Protein AF-A0ABC8U2G1-F1 (afdb_monomer_lite)

Radius of gyration: 14.68 Å; chains: 1; bounding box: 31×20×40 Å

Organism: NCBI:txid185542

Foldseek 3Di:
DLDDDPDPWRWDDDDPGPDIFTWDWPDADPVVRDTDIDTPDVVVVVVDDDDDDDDDDDPPDDDDDPPPD

Structure (mmCIF, N/CA/C/O backbone):
data_AF-A0ABC8U2G1-F1
#
_entry.id   AF-A0ABC8U2G1-F1
#
loop_
_atom_site.group_PDB
_atom_site.id
_atom_site.type_symbol
_atom_site.label_atom_id
_atom_site.label_alt_id
_atom_site.label_comp_id
_atom_site.label_asym_id
_atom_site.label_entity_id
_atom_site.label_seq_id
_atom_site.pdbx_PDB_ins_code
_atom_site.Cartn_x
_atom_site.Cartn_y
_atom_site.Cartn_z
_atom_site.occupancy
_atom_site.B_iso_or_equiv
_atom_site.auth_seq_id
_atom_site.auth_comp_id
_atom_site.auth_asym_id
_atom_site.auth_atom_id
_atom_site.pdbx_PDB_model_num
ATOM 1 N N . MET A 1 1 ? -1.495 10.924 -3.055 1.00 33.88 1 MET A N 1
ATOM 2 C CA . MET A 1 1 ? -0.192 11.295 -2.458 1.00 33.88 1 MET A CA 1
ATOM 3 C C . MET A 1 1 ? 0.004 10.500 -1.179 1.00 33.88 1 MET A C 1
ATOM 5 O O . MET A 1 1 ? -0.608 10.835 -0.174 1.00 33.88 1 MET A O 1
ATOM 9 N N . ILE A 1 2 ? 0.763 9.405 -1.212 1.00 36.78 2 ILE A N 1
ATOM 10 C CA . ILE A 1 2 ? 1.232 8.790 0.035 1.00 36.78 2 ILE A CA 1
ATOM 11 C C . ILE A 1 2 ? 2.462 9.607 0.427 1.00 36.78 2 ILE A C 1
ATOM 13 O O . ILE A 1 2 ? 3.527 9.437 -0.156 1.00 36.78 2 ILE A O 1
ATOM 17 N N . GLU A 1 3 ? 2.290 10.573 1.326 1.00 38.06 3 GLU A N 1
ATOM 18 C CA . GLU A 1 3 ? 3.423 11.306 1.887 1.00 38.06 3 GLU A CA 1
ATOM 19 C C . GLU A 1 3 ? 4.192 10.385 2.837 1.00 38.06 3 GLU A C 1
ATOM 21 O O . GLU A 1 3 ? 3.749 10.098 3.950 1.00 38.06 3 GLU A O 1
ATOM 26 N N . VAL A 1 4 ? 5.350 9.901 2.388 1.00 43.44 4 VAL A N 1
ATOM 27 C CA . VAL A 1 4 ? 6.286 9.151 3.227 1.00 43.44 4 VAL A CA 1
ATOM 28 C C . VAL A 1 4 ? 7.262 10.150 3.849 1.00 43.44 4 VAL A C 1
ATOM 30 O O . VAL A 1 4 ? 8.309 10.459 3.292 1.00 43.44 4 VAL A O 1
ATOM 33 N N . PHE A 1 5 ? 6.893 10.695 5.008 1.00 39.59 5 PHE A N 1
ATOM 34 C CA . PHE A 1 5 ? 7.813 11.438 5.873 1.00 39.59 5 PHE A CA 1
ATOM 35 C C . PHE A 1 5 ? 8.717 10.452 6.632 1.00 39.59 5 PHE A C 1
ATOM 37 O O . PHE A 1 5 ? 8.266 9.370 7.006 1.00 39.59 5 PHE A O 1
ATOM 44 N N . CYS A 1 6 ? 9.971 10.832 6.892 1.00 42.06 6 CYS A N 1
ATOM 45 C CA . CYS A 1 6 ? 10.993 10.034 7.585 1.00 42.06 6 CYS A CA 1
ATOM 46 C C . CYS A 1 6 ? 10.606 9.738 9.059 1.00 42.06 6 CYS A C 1
ATOM 48 O O . CYS A 1 6 ? 11.091 10.375 9.992 1.00 42.06 6 CYS A O 1
ATOM 50 N N . GLN A 1 7 ? 9.671 8.809 9.278 1.00 46.34 7 GLN A N 1
ATOM 51 C CA . GLN A 1 7 ? 9.260 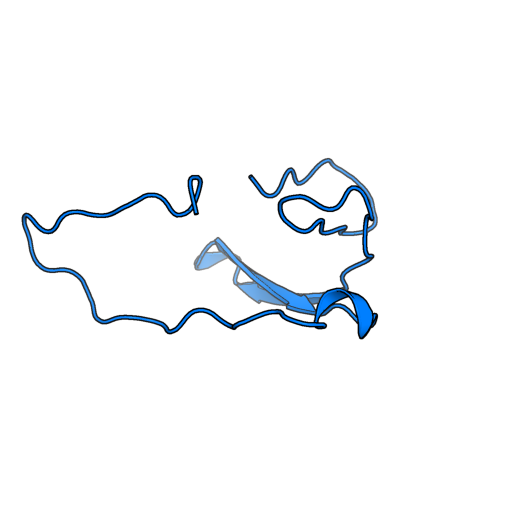8.273 10.581 1.00 46.34 7 GLN A CA 1
ATOM 52 C C . GLN A 1 7 ? 9.724 6.808 10.689 1.00 46.34 7 GLN A C 1
ATOM 54 O O . GLN A 1 7 ? 9.584 6.056 9.731 1.00 46.34 7 GLN A O 1
ATOM 59 N N . TRP A 1 8 ? 10.202 6.365 11.866 1.00 63.84 8 TRP A N 1
ATOM 60 C CA . TRP A 1 8 ? 10.531 4.946 12.160 1.00 63.84 8 TRP A CA 1
ATOM 61 C C . TRP A 1 8 ? 9.378 3.975 11.838 1.00 63.84 8 TRP A C 1
ATOM 63 O O . TRP A 1 8 ? 9.585 2.791 11.594 1.00 63.84 8 TRP A O 1
ATOM 73 N N . SER A 1 9 ? 8.146 4.487 11.841 1.00 75.50 9 SER A N 1
ATOM 74 C CA . SER A 1 9 ? 6.927 3.735 11.553 1.00 75.50 9 SER A CA 1
ATOM 75 C C . SER A 1 9 ? 6.273 4.241 10.272 1.00 75.50 9 SER A C 1
ATOM 77 O O . SER A 1 9 ? 6.098 5.446 10.090 1.00 75.50 9 SER A O 1
ATOM 79 N N . VAL A 1 10 ? 5.865 3.309 9.409 1.00 88.38 10 VAL A N 1
ATOM 80 C CA . VAL A 1 10 ? 5.072 3.610 8.214 1.00 88.38 10 VAL A CA 1
ATOM 81 C C . VAL A 1 10 ? 3.625 3.846 8.635 1.00 88.38 10 VAL A C 1
ATOM 83 O O . VAL A 1 10 ? 3.043 3.047 9.373 1.00 88.38 10 VAL A O 1
ATOM 86 N N . LYS A 1 11 ? 3.035 4.950 8.173 1.00 89.56 11 LYS A N 1
ATOM 87 C CA . LYS A 1 11 ? 1.633 5.291 8.433 1.00 89.56 11 LYS A CA 1
ATOM 88 C C . LYS A 1 11 ? 0.910 5.578 7.130 1.00 89.56 11 LYS A C 1
ATOM 90 O O . LYS A 1 11 ? 1.463 6.225 6.245 1.00 89.56 11 LYS A O 1
ATOM 95 N N . VAL A 1 12 ? -0.330 5.119 7.037 1.00 90.88 12 VAL A N 1
ATOM 96 C CA . VAL A 1 12 ? -1.203 5.314 5.877 1.00 90.88 12 VAL A CA 1
ATOM 97 C C . VAL A 1 12 ? -2.482 6.035 6.287 1.00 90.88 12 VAL A C 1
ATOM 99 O O . VAL A 1 12 ? -2.927 5.950 7.433 1.00 90.88 12 VAL A O 1
ATOM 102 N N . LYS A 1 13 ? -3.061 6.769 5.341 1.00 90.31 13 LYS A N 1
ATOM 103 C CA . LYS A 1 13 ? -4.268 7.580 5.512 1.00 90.31 13 LYS A CA 1
ATOM 104 C C . LYS A 1 13 ? -5.168 7.359 4.298 1.00 90.31 13 LYS A C 1
ATOM 106 O O . LYS A 1 13 ? -4.663 7.301 3.176 1.00 90.31 13 LYS A O 1
ATOM 111 N N . LYS A 1 14 ? -6.480 7.231 4.509 1.00 86.31 14 LYS A N 1
ATOM 112 C CA . LYS A 1 14 ? -7.447 7.148 3.405 1.00 86.31 14 LYS A CA 1
ATOM 113 C C . LYS A 1 14 ? -7.758 8.532 2.848 1.00 86.31 14 LYS A C 1
ATOM 115 O O . LYS A 1 14 ? -7.664 9.545 3.539 1.00 86.31 14 LYS A O 1
ATOM 120 N N . ARG A 1 15 ? -8.190 8.578 1.590 1.00 82.00 15 ARG A N 1
ATOM 121 C CA . ARG A 1 15 ? -8.719 9.804 0.988 1.00 82.00 15 ARG A CA 1
ATOM 122 C C . ARG A 1 15 ? -10.019 10.191 1.710 1.00 82.00 15 ARG A C 1
ATOM 124 O O . 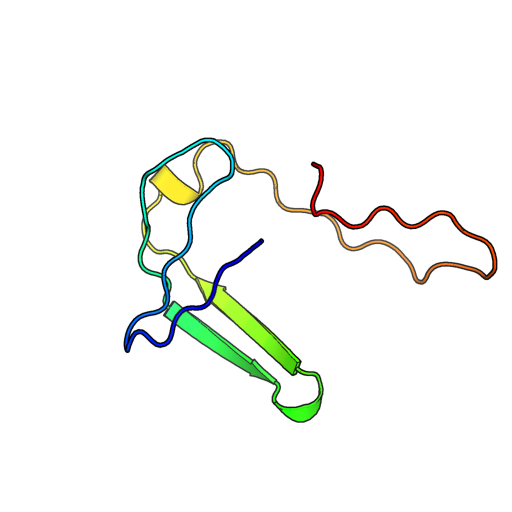ARG A 1 15 ? -10.942 9.390 1.759 1.00 82.00 15 ARG A O 1
ATOM 131 N N . GLY A 1 16 ? -10.069 11.396 2.281 1.00 83.88 16 GLY A N 1
ATOM 132 C CA . GLY A 1 16 ? -11.245 11.916 2.997 1.00 83.88 16 GLY A CA 1
ATOM 133 C C . GLY A 1 16 ? -11.369 11.533 4.481 1.00 83.88 16 GLY A C 1
ATOM 134 O O . GLY A 1 16 ? -12.334 11.947 5.110 1.00 83.88 16 GLY A O 1
ATOM 135 N N . ASP A 1 17 ? -10.415 10.793 5.053 1.00 83.69 17 ASP A N 1
ATOM 136 C CA . ASP A 1 17 ? -10.387 10.444 6.484 1.00 83.69 17 ASP A CA 1
ATOM 137 C C . ASP A 1 17 ? -9.077 10.935 7.101 1.00 83.69 17 ASP A C 1
ATOM 139 O O . ASP A 1 17 ? -8.017 10.605 6.578 1.00 83.69 17 ASP A O 1
ATOM 143 N N . ASP A 1 18 ? -9.129 11.710 8.189 1.00 87.12 18 ASP A N 1
ATOM 144 C CA . ASP A 1 18 ? -7.958 12.240 8.906 1.00 87.12 18 ASP A CA 1
ATOM 145 C C . ASP A 1 18 ? -7.227 11.220 9.788 1.00 87.12 18 ASP A C 1
ATOM 147 O O . ASP A 1 18 ? -6.106 11.477 10.248 1.00 87.12 18 ASP A O 1
ATOM 151 N N . THR A 1 19 ? -7.804 10.034 9.957 1.00 89.50 19 THR A N 1
ATOM 152 C CA . THR A 1 19 ? -7.240 8.966 10.778 1.00 89.50 19 THR A CA 1
ATOM 153 C C . THR A 1 19 ? -5.985 8.373 10.134 1.00 89.50 19 THR A C 1
ATOM 155 O O . THR A 1 19 ? -5.983 7.910 8.991 1.00 89.50 19 THR A O 1
ATOM 158 N N . LYS A 1 20 ? -4.883 8.365 10.894 1.00 89.44 20 LYS A N 1
ATOM 159 C CA . LYS A 1 20 ? -3.616 7.738 10.496 1.00 89.44 20 LYS A CA 1
ATOM 160 C C . LYS A 1 20 ? -3.540 6.329 11.069 1.00 89.44 20 LYS A C 1
ATOM 162 O O . LYS A 1 20 ? -3.583 6.154 12.284 1.00 89.44 20 LYS A O 1
ATOM 167 N N . TYR A 1 21 ? -3.340 5.345 10.203 1.00 89.94 21 TYR A N 1
ATOM 168 C CA . TYR A 1 21 ? -3.189 3.943 10.578 1.00 89.94 21 TYR A CA 1
ATOM 169 C C . TYR A 1 21 ? -1.730 3.513 10.456 1.00 89.94 21 TYR A C 1
ATOM 171 O O . TYR A 1 21 ? -1.049 3.876 9.499 1.00 89.94 21 TYR A O 1
ATOM 179 N N . VAL A 1 22 ? -1.241 2.735 11.421 1.00 90.75 22 VAL A N 1
ATOM 180 C CA . VAL A 1 22 ? 0.107 2.155 11.360 1.00 90.75 22 VAL A CA 1
ATOM 181 C C . VAL A 1 22 ? 0.097 0.971 10.396 1.00 90.75 22 VAL A C 1
ATOM 183 O O . VAL A 1 22 ? -0.753 0.086 10.506 1.00 90.75 22 VAL A O 1
ATOM 186 N N . ALA A 1 23 ? 1.047 0.961 9.465 1.00 92.12 23 ALA A N 1
ATOM 187 C CA . ALA A 1 23 ? 1.246 -0.116 8.508 1.00 92.12 23 ALA A CA 1
ATOM 188 C C . ALA A 1 23 ? 2.560 -0.857 8.791 1.00 92.12 23 ALA A C 1
ATOM 190 O O . ALA A 1 23 ? 3.543 -0.267 9.248 1.00 92.12 23 ALA A O 1
ATOM 191 N N . LYS A 1 24 ? 2.585 -2.154 8.492 1.00 90.88 24 LYS A N 1
ATOM 192 C CA . LYS A 1 24 ? 3.777 -3.003 8.538 1.00 90.88 24 LYS A CA 1
ATOM 193 C C . LYS A 1 24 ? 4.260 -3.267 7.118 1.00 90.88 24 LYS A C 1
ATOM 195 O O . LYS A 1 24 ? 3.455 -3.502 6.223 1.00 90.88 24 LYS A O 1
ATOM 200 N N . VAL A 1 25 ? 5.573 -3.238 6.908 1.00 90.31 25 VAL A N 1
ATOM 201 C CA . VAL A 1 25 ? 6.174 -3.619 5.624 1.00 90.31 25 VAL A CA 1
ATOM 202 C C . VAL A 1 25 ? 6.242 -5.143 5.567 1.00 90.31 25 VAL A C 1
ATOM 204 O O . VAL A 1 25 ? 6.892 -5.753 6.410 1.00 90.31 25 VAL A O 1
ATOM 207 N N . LEU A 1 26 ? 5.559 -5.753 4.597 1.00 90.06 26 LEU A N 1
ATOM 208 C CA . LEU A 1 26 ? 5.592 -7.201 4.367 1.00 90.06 26 LEU A CA 1
ATOM 209 C C . LEU A 1 26 ? 6.757 -7.606 3.464 1.00 90.06 26 LEU A C 1
ATOM 211 O O . LEU A 1 26 ? 7.417 -8.609 3.718 1.00 90.06 26 LEU A O 1
ATOM 215 N N . ALA A 1 27 ? 7.004 -6.833 2.408 1.00 89.50 27 ALA A N 1
ATOM 216 C CA . ALA A 1 27 ? 8.068 -7.103 1.450 1.00 89.50 27 ALA A CA 1
ATOM 217 C C . ALA A 1 27 ? 8.572 -5.806 0.812 1.00 89.50 27 ALA A C 1
ATOM 219 O O . ALA A 1 27 ? 7.815 -4.844 0.660 1.00 89.50 27 ALA A O 1
ATOM 220 N N . ARG A 1 28 ? 9.846 -5.799 0.408 1.00 90.50 28 ARG A N 1
ATOM 221 C CA . ARG A 1 28 ? 10.487 -4.704 -0.327 1.00 90.50 28 ARG A CA 1
ATOM 222 C C . ARG A 1 28 ? 11.317 -5.279 -1.472 1.00 90.50 28 ARG A C 1
ATOM 224 O O . ARG A 1 28 ? 12.254 -6.031 -1.224 1.00 90.50 28 ARG A O 1
ATOM 231 N N . GLY A 1 29 ? 10.994 -4.901 -2.702 1.00 89.50 29 GLY A N 1
ATOM 232 C CA . GLY A 1 29 ? 11.814 -5.149 -3.884 1.00 89.50 29 GLY A CA 1
ATOM 233 C C . GLY A 1 29 ? 12.599 -3.890 -4.220 1.00 89.50 29 GLY A C 1
ATOM 234 O O . GLY A 1 29 ? 12.039 -2.962 -4.792 1.00 89.50 29 GLY A O 1
ATOM 235 N N . VAL A 1 30 ? 13.876 -3.842 -3.835 1.00 87.12 30 VAL A N 1
ATOM 236 C CA . VAL A 1 30 ? 14.727 -2.650 -4.022 1.00 87.12 30 VAL A CA 1
ATOM 237 C C . VAL A 1 30 ? 15.004 -2.386 -5.501 1.00 87.12 30 VAL A C 1
ATOM 239 O O . VAL A 1 30 ? 14.974 -1.241 -5.926 1.00 87.12 30 VAL A O 1
ATOM 242 N N . GLU A 1 31 ? 15.220 -3.439 -6.287 1.00 92.81 31 GLU A N 1
ATOM 243 C CA . GLU A 1 31 ? 15.539 -3.323 -7.715 1.00 92.81 31 GLU A CA 1
ATOM 244 C C . GLU A 1 31 ? 14.361 -2.799 -8.544 1.00 92.81 31 GLU A C 1
ATOM 246 O O . GLU A 1 31 ? 14.555 -2.033 -9.482 1.00 92.81 31 GLU A O 1
ATOM 251 N N . CYS A 1 32 ? 13.136 -3.184 -8.176 1.00 89.12 32 CYS A N 1
ATOM 252 C CA . CYS A 1 32 ? 11.913 -2.766 -8.864 1.00 89.12 32 CYS A CA 1
ATOM 253 C C . CYS A 1 32 ? 11.274 -1.506 -8.258 1.00 89.12 32 CYS A C 1
ATOM 255 O O . CYS A 1 32 ? 10.267 -1.044 -8.783 1.00 89.12 32 CYS A O 1
ATOM 257 N N . ASP A 1 33 ? 11.814 -0.999 -7.143 1.00 89.69 33 ASP A N 1
ATOM 258 C CA . ASP A 1 33 ? 11.260 0.097 -6.335 1.00 89.69 33 ASP A CA 1
ATOM 259 C C . ASP A 1 33 ? 9.794 -0.123 -5.889 1.00 89.69 33 ASP A C 1
ATOM 261 O O . ASP A 1 33 ? 8.935 0.753 -5.976 1.00 89.69 33 ASP A O 1
ATOM 265 N N . ILE A 1 34 ? 9.485 -1.338 -5.414 1.00 89.75 34 ILE A N 1
ATOM 266 C CA . ILE A 1 34 ? 8.136 -1.735 -4.963 1.00 89.75 34 ILE A CA 1
ATOM 267 C C . ILE A 1 34 ? 8.172 -2.171 -3.495 1.00 89.75 34 ILE A C 1
ATOM 269 O O . ILE A 1 34 ? 9.085 -2.874 -3.056 1.00 89.75 34 ILE A O 1
ATOM 273 N N . ALA A 1 35 ? 7.137 -1.816 -2.731 1.00 90.94 35 ALA A N 1
ATOM 274 C CA . ALA A 1 35 ? 6.927 -2.308 -1.373 1.00 90.94 35 ALA A CA 1
ATOM 275 C C . ALA A 1 35 ? 5.481 -2.766 -1.156 1.00 90.94 35 ALA A C 1
ATOM 277 O O . ALA A 1 35 ? 4.536 -2.128 -1.621 1.00 90.94 35 ALA A O 1
ATOM 278 N N . LEU A 1 36 ? 5.317 -3.859 -0.409 1.00 91.50 36 LEU A N 1
ATOM 279 C CA . LEU A 1 36 ? 4.019 -4.362 0.029 1.00 91.50 36 LEU A CA 1
ATOM 280 C C . LEU A 1 36 ? 3.818 -4.035 1.508 1.00 91.50 36 LEU A C 1
ATOM 282 O O . LEU A 1 36 ? 4.681 -4.332 2.337 1.00 91.50 36 LEU A O 1
ATOM 286 N N . LEU A 1 37 ? 2.667 -3.453 1.836 1.00 93.25 37 LEU A N 1
ATOM 287 C CA . LEU A 1 37 ? 2.307 -3.038 3.189 1.00 93.25 37 LEU A CA 1
ATOM 288 C C . LEU A 1 37 ? 1.060 -3.786 3.671 1.00 93.25 37 LEU A C 1
ATOM 290 O O . LEU A 1 37 ? 0.164 -4.077 2.881 1.00 93.25 37 LEU A O 1
ATOM 294 N N . SER A 1 38 ? 0.971 -4.039 4.975 1.00 92.25 38 SER A N 1
ATOM 295 C CA . SER A 1 38 ? -0.234 -4.536 5.641 1.00 92.25 38 SER A CA 1
ATOM 296 C C . SER A 1 38 ? -0.686 -3.591 6.747 1.00 92.25 38 SER A C 1
ATOM 298 O O . SER A 1 38 ? 0.123 -2.943 7.409 1.00 92.25 38 SER A O 1
ATOM 300 N N . VAL A 1 39 ? -1.999 -3.508 6.955 1.00 94.00 39 VAL A N 1
ATOM 301 C CA . VAL A 1 39 ? -2.620 -2.715 8.023 1.00 94.00 39 VAL A CA 1
ATOM 302 C C . VAL A 1 39 ? -3.513 -3.644 8.833 1.00 94.00 39 VAL A C 1
ATOM 304 O O . VAL A 1 39 ? -4.401 -4.279 8.269 1.00 94.00 39 VAL A O 1
ATOM 307 N N . GLU A 1 40 ? -3.278 -3.728 10.142 1.00 91.19 40 GLU A N 1
ATOM 308 C CA . GLU A 1 40 ? -4.006 -4.648 11.034 1.00 91.19 40 GLU A CA 1
ATOM 309 C C . GLU A 1 40 ? -5.411 -4.149 11.395 1.00 91.19 40 GLU A C 1
ATOM 311 O O . GLU A 1 40 ? -6.304 -4.947 11.681 1.00 91.19 40 GLU A O 1
ATOM 316 N N . SER A 1 41 ? -5.636 -2.831 11.367 1.00 91.75 41 SER A N 1
ATOM 317 C CA . SER A 1 41 ? -6.944 -2.261 11.692 1.00 91.75 41 SER A CA 1
ATOM 318 C C . SER A 1 41 ? -7.985 -2.626 10.632 1.00 91.75 41 SER A C 1
ATOM 320 O O . SER A 1 41 ? -7.876 -2.241 9.469 1.00 91.75 41 SER A O 1
ATOM 322 N N . LYS A 1 42 ? -9.046 -3.326 11.045 1.00 90.62 42 LYS A N 1
ATOM 323 C CA . LYS A 1 42 ? -10.174 -3.685 10.166 1.00 90.62 42 LYS A CA 1
ATOM 324 C C . LYS A 1 42 ? -10.957 -2.463 9.686 1.00 90.62 42 LYS A C 1
ATOM 326 O O . LYS A 1 42 ? -11.514 -2.484 8.593 1.00 90.62 42 LYS A O 1
ATOM 331 N N . GLU A 1 43 ? -10.976 -1.388 10.469 1.00 90.19 43 GLU A N 1
ATOM 332 C CA . GLU A 1 43 ? -11.627 -0.121 10.110 1.00 90.19 43 GLU A CA 1
ATOM 333 C C . GLU A 1 43 ? -10.980 0.499 8.869 1.00 90.19 43 GLU A C 1
ATOM 335 O O . GLU A 1 43 ? -11.667 1.053 8.006 1.00 90.19 43 GLU A O 1
ATOM 340 N N . PHE A 1 44 ? -9.667 0.306 8.712 1.00 89.75 44 PHE A N 1
ATOM 341 C CA . PHE A 1 44 ? -8.962 0.715 7.507 1.00 89.75 44 PHE A CA 1
ATOM 342 C C . PHE A 1 44 ? -9.441 -0.048 6.261 1.00 89.75 44 PHE A C 1
ATOM 344 O O . PHE A 1 44 ? -9.482 0.509 5.175 1.00 89.75 44 PHE A O 1
ATOM 351 N N . TRP A 1 45 ? -9.906 -1.283 6.383 1.00 90.38 45 TRP A N 1
ATOM 352 C CA . TRP A 1 45 ? -10.404 -2.040 5.227 1.00 90.38 45 TRP A CA 1
ATOM 353 C C . TRP A 1 45 ? -11.920 -1.927 5.030 1.00 90.38 45 TRP A C 1
ATOM 355 O O . TRP A 1 45 ? -12.450 -2.364 4.011 1.00 90.38 45 TRP A O 1
ATOM 365 N N . LYS A 1 46 ? -12.640 -1.303 5.972 1.00 91.38 46 LYS A N 1
ATOM 366 C CA . LYS A 1 46 ? -14.091 -1.111 5.874 1.00 91.38 46 LYS A CA 1
ATOM 367 C C . LYS A 1 46 ? -14.440 -0.245 4.659 1.00 91.38 46 LYS A C 1
ATOM 369 O O . LYS A 1 46 ? -14.009 0.906 4.580 1.00 91.38 46 LYS A O 1
ATOM 374 N N . GLY A 1 47 ? -15.232 -0.815 3.747 1.00 87.00 47 GLY A N 1
ATOM 375 C CA . GLY A 1 47 ? -15.676 -0.158 2.512 1.00 87.00 47 GLY A CA 1
ATOM 376 C C . GLY A 1 47 ? -14.563 0.082 1.489 1.00 87.00 47 GLY A C 1
ATOM 377 O O . GLY A 1 47 ? -14.752 0.879 0.579 1.00 87.00 47 GLY A O 1
ATOM 378 N N . ALA A 1 48 ? -13.399 -0.552 1.656 1.00 89.25 48 ALA A N 1
ATOM 379 C CA . ALA A 1 48 ? -12.310 -0.451 0.698 1.00 89.25 48 ALA A CA 1
ATOM 380 C C . ALA A 1 48 ? -12.520 -1.452 -0.445 1.00 89.25 48 ALA A C 1
ATOM 382 O O . ALA A 1 48 ? -12.691 -2.646 -0.199 1.00 89.25 48 ALA A O 1
ATOM 383 N N . GLU A 1 49 ? -12.451 -0.969 -1.683 1.00 89.62 49 GLU A N 1
ATOM 384 C CA . GLU A 1 49 ? -12.453 -1.811 -2.879 1.00 89.62 49 GLU A CA 1
ATOM 385 C C . GLU A 1 49 ? -11.025 -1.903 -3.438 1.00 89.62 49 GLU A C 1
ATOM 387 O O . GLU A 1 49 ? -10.410 -0.870 -3.725 1.00 89.62 49 GLU A O 1
ATOM 392 N N . PRO A 1 50 ? -10.443 -3.112 -3.548 1.00 88.75 50 PRO A N 1
ATOM 393 C CA . PRO A 1 50 ? -9.108 -3.272 -4.103 1.00 88.75 50 PRO A CA 1
ATOM 394 C C . PRO A 1 50 ? -9.112 -2.965 -5.602 1.00 88.75 50 PRO A C 1
ATOM 396 O O . PRO A 1 50 ? -10.012 -3.363 -6.337 1.00 88.75 50 PRO A O 1
ATOM 399 N N . LEU A 1 51 ? -8.061 -2.292 -6.067 1.00 88.62 51 LEU A N 1
ATOM 400 C CA . LEU A 1 51 ? -7.881 -2.032 -7.490 1.00 88.62 51 LEU A CA 1
ATOM 401 C C . LEU A 1 51 ? -7.492 -3.316 -8.225 1.00 88.62 51 LEU A C 1
ATOM 403 O O . LEU A 1 51 ? -6.648 -4.087 -7.765 1.00 88.62 51 LEU A O 1
ATOM 407 N N . HIS A 1 52 ? -8.069 -3.505 -9.4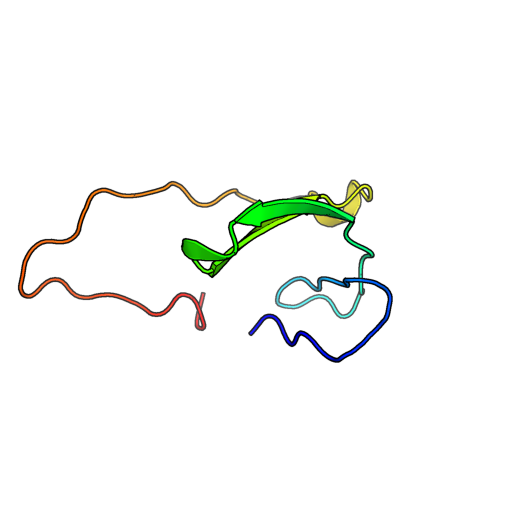07 1.00 89.75 52 HIS A N 1
ATOM 408 C CA . HIS A 1 52 ? -7.695 -4.591 -10.301 1.00 89.75 52 HIS A CA 1
ATOM 409 C C . HIS A 1 52 ? -6.499 -4.185 -11.163 1.00 89.75 52 HIS A C 1
ATOM 411 O O . HIS A 1 52 ? -6.481 -3.109 -11.761 1.00 89.75 52 HIS A O 1
ATOM 417 N N . LEU A 1 53 ? -5.501 -5.066 -11.245 1.00 88.38 53 LEU A N 1
ATOM 418 C CA . LEU A 1 53 ? -4.374 -4.882 -12.152 1.00 88.38 53 LEU A CA 1
ATOM 419 C C . LEU A 1 53 ? -4.847 -5.096 -13.594 1.00 88.38 53 LEU A C 1
ATOM 421 O O . LEU A 1 53 ? -5.400 -6.143 -13.925 1.00 88.38 53 LEU A O 1
ATOM 425 N N . GLY A 1 54 ? -4.649 -4.080 -14.432 1.00 88.00 54 GLY A N 1
ATOM 426 C CA . GLY A 1 54 ? -4.969 -4.132 -15.854 1.00 88.00 54 GLY A CA 1
ATOM 427 C C . GLY A 1 54 ? -3.871 -4.781 -16.697 1.00 88.00 54 GLY A C 1
ATOM 428 O O . GLY A 1 54 ? -2.830 -5.212 -16.202 1.00 88.00 54 GLY A O 1
ATOM 429 N N . CYS A 1 55 ? -4.103 -4.814 -18.007 1.00 90.81 55 CYS A N 1
ATOM 430 C CA . CYS A 1 55 ? -3.119 -5.266 -18.985 1.00 90.81 55 CYS A CA 1
ATOM 431 C C . CYS A 1 55 ? -2.086 -4.176 -19.300 1.00 90.81 55 CYS A C 1
ATOM 433 O O . CYS A 1 55 ? -2.305 -2.989 -19.050 1.00 90.81 55 CYS A O 1
ATOM 435 N N . LEU A 1 56 ? -0.981 -4.585 -19.928 1.00 91.12 56 LEU A N 1
ATOM 436 C CA . LEU A 1 56 ? 0.019 -3.659 -20.454 1.00 91.12 56 LEU A CA 1
ATOM 437 C C . LEU A 1 56 ? -0.635 -2.677 -21.447 1.00 91.12 56 LEU A C 1
ATOM 439 O O . LEU A 1 56 ? -1.284 -3.122 -22.402 1.00 91.12 56 LEU A O 1
ATOM 443 N N . PRO A 1 57 ? -0.486 -1.355 -21.247 1.00 91.19 57 PRO A N 1
ATOM 444 C CA . PRO A 1 57 ? -1.070 -0.370 -22.143 1.00 91.19 57 PRO A CA 1
ATOM 445 C C . PRO A 1 57 ? -0.374 -0.399 -23.509 1.00 91.19 57 PRO A C 1
ATOM 447 O O . PRO A 1 57 ? 0.825 -0.656 -23.621 1.00 91.19 57 PRO A O 1
ATOM 450 N N . ARG A 1 58 ? -1.140 -0.114 -24.565 1.00 91.06 58 ARG A N 1
ATOM 451 C CA . ARG A 1 58 ? -0.610 0.060 -25.926 1.00 91.06 58 ARG A CA 1
ATOM 452 C C . ARG A 1 58 ? -0.120 1.499 -26.117 1.00 91.06 58 ARG A C 1
ATOM 454 O O . ARG A 1 58 ? -0.448 2.391 -25.336 1.00 91.06 58 ARG A O 1
ATOM 461 N N . LEU A 1 59 ? 0.648 1.730 -27.181 1.00 91.50 59 LEU A N 1
ATOM 462 C CA . LEU A 1 59 ? 1.073 3.076 -27.564 1.00 91.50 59 LEU A CA 1
ATOM 463 C C . LEU A 1 59 ? -0.162 3.971 -27.802 1.00 91.50 59 LEU A C 1
ATOM 465 O O . LEU A 1 59 ? -1.138 3.512 -28.389 1.00 91.50 59 LEU A O 1
ATOM 469 N N . GLN A 1 60 ? -0.102 5.230 -27.352 1.00 89.75 60 GLN A N 1
ATOM 470 C CA . GLN A 1 60 ? -1.172 6.242 -27.473 1.00 89.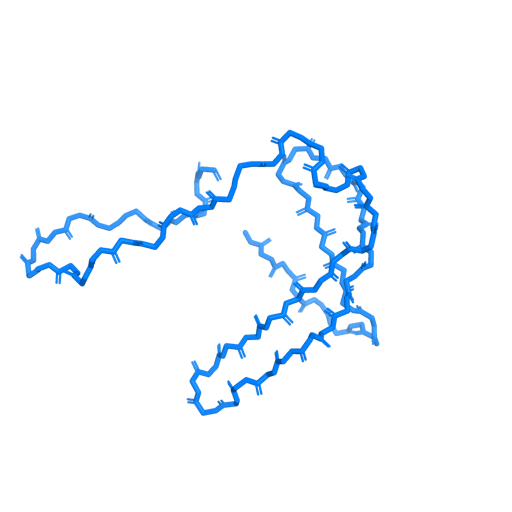75 60 GLN A CA 1
ATOM 471 C C . GLN A 1 60 ? -2.448 5.990 -26.638 1.00 89.75 60 GLN A C 1
ATOM 473 O O . GLN A 1 60 ? -3.501 6.550 -26.936 1.00 89.75 60 GLN A O 1
ATOM 478 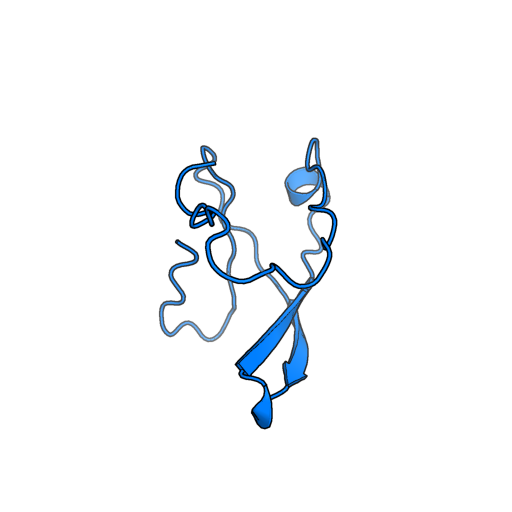N N . VAL A 1 61 ? -2.374 5.194 -25.566 1.00 87.19 61 VAL A N 1
ATOM 479 C CA . VAL A 1 61 ? -3.480 5.045 -24.602 1.00 87.19 61 VAL A CA 1
ATOM 480 C C . VAL A 1 61 ? -3.448 6.164 -23.552 1.00 87.19 61 VAL A C 1
ATOM 482 O O . VAL A 1 61 ? -2.382 6.554 -23.079 1.00 87.19 61 VAL A O 1
ATOM 485 N N . VAL A 1 62 ? -4.627 6.666 -23.167 1.00 86.62 62 VAL A N 1
ATOM 486 C CA . VAL A 1 62 ? -4.774 7.650 -22.084 1.00 86.62 62 VAL A CA 1
ATOM 487 C C . VAL A 1 62 ? -4.537 6.968 -20.741 1.00 86.62 62 VAL A C 1
ATOM 489 O O . VAL A 1 62 ? -5.209 5.996 -20.401 1.00 86.62 62 VAL A O 1
ATOM 492 N N . VAL A 1 63 ? -3.597 7.501 -19.966 1.00 88.25 63 VAL A N 1
ATOM 493 C CA . VAL A 1 63 ? -3.306 7.040 -18.608 1.00 88.25 63 VAL A CA 1
ATOM 494 C C . VAL A 1 63 ? -3.696 8.146 -17.642 1.00 88.25 63 VAL A C 1
ATOM 496 O O . VAL A 1 63 ? -3.182 9.261 -17.718 1.00 88.25 63 VAL A O 1
ATOM 499 N N . PHE A 1 64 ? -4.604 7.835 -16.723 1.00 79.62 64 PHE A N 1
ATOM 500 C CA . PHE A 1 64 ? -4.886 8.715 -15.601 1.00 79.62 64 PHE A CA 1
ATOM 501 C C . PHE A 1 64 ? -3.883 8.419 -14.494 1.00 79.62 64 PHE A C 1
ATOM 503 O O . PHE A 1 64 ? -3.735 7.277 -14.062 1.00 79.62 64 PHE A O 1
ATOM 510 N N . SER A 1 65 ? -3.199 9.454 -14.015 1.00 62.31 65 SER A N 1
ATOM 511 C CA . SER A 1 65 ? -2.511 9.348 -12.736 1.00 62.31 65 SER A CA 1
ATOM 512 C C . SER A 1 65 ? -3.587 9.198 -11.664 1.00 62.31 65 SER A C 1
ATOM 514 O O . SER A 1 65 ? -4.400 10.109 -11.484 1.00 62.31 65 SER A O 1
ATOM 516 N N . SER A 1 66 ? -3.603 8.065 -10.953 1.00 59.66 66 SER A N 1
ATOM 517 C CA . SER A 1 66 ? -4.550 7.749 -9.864 1.00 59.66 66 SER A CA 1
ATOM 518 C C . SER A 1 66 ? -4.492 8.718 -8.672 1.00 59.66 66 SER A C 1
ATOM 520 O O . SER A 1 66 ? -4.994 8.426 -7.596 1.00 59.66 66 SER A O 1
ATOM 522 N N . PHE A 1 67 ? -3.873 9.885 -8.832 1.00 43.25 67 PHE A N 1
ATOM 523 C CA . PHE A 1 67 ? -3.855 10.961 -7.857 1.00 43.25 67 PHE A CA 1
ATOM 524 C C . PHE A 1 67 ? -5.200 11.678 -7.689 1.00 43.25 67 PHE A C 1
ATOM 526 O O . PHE A 1 67 ? -5.381 12.368 -6.687 1.00 43.25 67 PHE A O 1
ATOM 533 N N . PHE A 1 68 ? -6.115 11.543 -8.656 1.00 35.28 68 PHE A N 1
ATOM 534 C CA . PHE A 1 68 ? -7.383 12.283 -8.702 1.00 35.28 68 PHE A CA 1
ATOM 535 C C . PHE A 1 68 ? -8.651 11.456 -8.423 1.00 35.28 68 PHE A C 1
ATOM 537 O O . PHE A 1 68 ? -9.724 12.052 -8.304 1.00 35.28 68 PHE A O 1
ATOM 544 N N . LEU A 1 69 ? -8.543 10.133 -8.262 1.00 40.16 69 LEU A N 1
ATOM 545 C CA . LEU A 1 69 ? -9.653 9.257 -7.853 1.00 40.16 69 LEU A CA 1
ATOM 546 C C . LEU A 1 69 ? -9.583 8.915 -6.3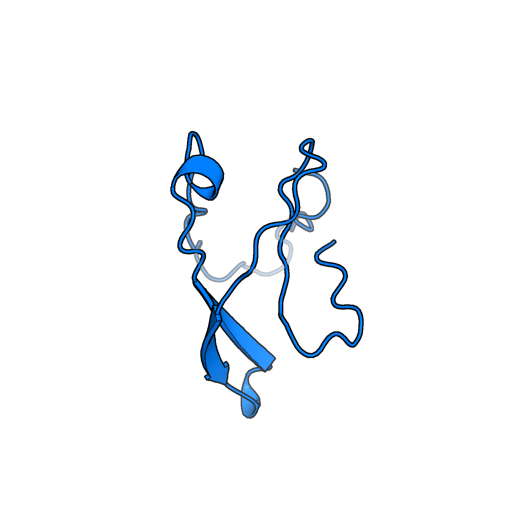61 1.00 40.16 69 LEU A C 1
ATOM 548 O O . LEU A 1 69 ? -8.465 8.806 -5.814 1.00 40.16 69 LEU A O 1
#

Secondary structure (DSSP, 8-state):
-----S-SSEEEE-TT---EEEEEEEEEETTTTEEEEEE--HHHHTTPPPPPP-PPPPTT-----TT--

pLDDT: mean 80.83, std 18.03, range [33.88, 94.0]

Sequence (69 aa):
MIEVFCQWSVKVKKRGDDTKYVAKVLARGVECDIALLSVESKEFWKGAEPLHLGCLPRLQVVVFSSFFL